Protein AF-A0A348YBV9-F1 (afdb_monomer_lite)

pLDDT: mean 89.03, std 11.48, range [45.75, 97.81]

Radius of gyration: 15.01 Å; chains: 1; bounding box: 33×34×36 Å

Sequence (126 aa):
TALNKSNQSLLILIDDDELLAMLDKALWVQEAASFIPHQCLLDADTDINYKALAPVLLSPYMPANFKGMVLNTTIHPVSTFISATINAQPTRVLELIKPDATSVQEGRHKYKSYQKLGYELSHFNV

Foldseek 3Di:
DPPPDDPFAEEEADPDPVVLVVVVVCQPPVDPPDHQFEDEDEDLPPPPVPDDHGSYYYYNADHALAEGEYEYADLDACVVRVVVYHNHDYPYYHYDADPDPVSVVSVVVNVVVVVVVVDDDDDDDD

Secondary structure (DSSP, 8-state):
------SS-EEEE---HHHHHHHHHHHHHS-TT----EEE---TT--TTSS---SEEEESSPPTT--SEEEE-SSS-HHHHHHTSSS---SEEEE---SSHHHHHHHHHHHHHHHHTT--------

Structure (mmCIF, N/CA/C/O backbone):
data_AF-A0A348YBV9-F1
#
_entry.id   AF-A0A348YBV9-F1
#
loop_
_atom_site.group_PDB
_atom_site.id
_atom_site.type_symbol
_atom_site.label_atom_id
_atom_site.label_alt_id
_atom_site.label_comp_id
_atom_site.label_asym_id
_atom_site.label_entity_id
_atom_site.label_seq_id
_atom_site.pdbx_PDB_ins_code
_atom_site.Cartn_x
_atom_site.Cartn_y
_atom_site.Cartn_z
_atom_site.occupancy
_atom_site.B_iso_or_equiv
_atom_site.auth_seq_id
_atom_site.auth_comp_id
_atom_site.auth_asym_id
_atom_site.auth_atom_id
_atom_site.pdbx_PDB_model_num
ATOM 1 N N . THR A 1 1 ? -9.589 -13.224 -20.104 1.00 45.75 1 THR A N 1
ATOM 2 C CA . THR A 1 1 ? -10.243 -11.899 -20.075 1.00 45.75 1 THR A CA 1
ATOM 3 C C . THR A 1 1 ? -9.164 -10.853 -19.946 1.00 45.75 1 THR A C 1
ATOM 5 O O . THR A 1 1 ? -8.351 -10.991 -19.045 1.00 45.75 1 THR A O 1
ATOM 8 N N . ALA A 1 2 ? -9.077 -9.871 -20.847 1.00 47.31 2 ALA A N 1
ATOM 9 C CA . ALA A 1 2 ? -8.133 -8.771 -20.657 1.00 47.31 2 ALA A CA 1
ATOM 10 C C . ALA A 1 2 ? -8.596 -7.959 -19.437 1.00 47.31 2 ALA A C 1
ATOM 12 O O . ALA A 1 2 ? -9.701 -7.418 -19.449 1.00 47.31 2 ALA A O 1
ATOM 13 N N . LEU A 1 3 ? -7.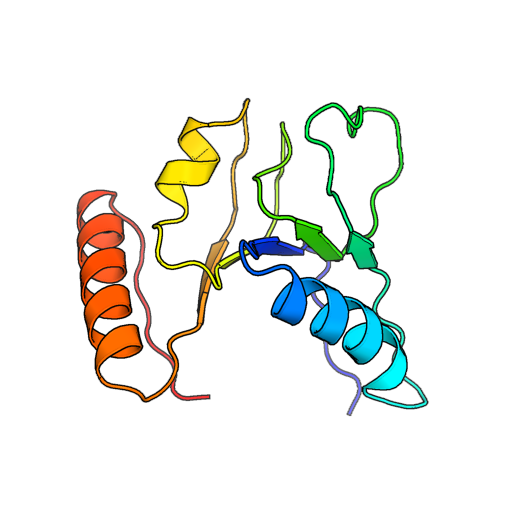806 -7.943 -18.360 1.00 58.09 3 LEU A N 1
ATOM 14 C CA . LEU A 1 3 ? -8.070 -7.060 -17.226 1.00 58.09 3 LEU A CA 1
ATOM 15 C C . LEU A 1 3 ? -8.024 -5.611 -17.730 1.00 58.09 3 LEU A C 1
ATOM 17 O O . LEU A 1 3 ? -7.010 -5.188 -18.286 1.00 58.09 3 LEU A O 1
ATOM 21 N N . ASN A 1 4 ? -9.092 -4.841 -17.512 1.00 64.38 4 ASN A N 1
ATOM 22 C CA . ASN A 1 4 ? -9.045 -3.390 -17.688 1.00 64.38 4 ASN A CA 1
ATOM 23 C C . ASN A 1 4 ? -8.146 -2.806 -16.590 1.00 64.38 4 ASN A C 1
ATOM 25 O O . ASN A 1 4 ? -8.577 -2.641 -15.449 1.00 64.38 4 ASN A O 1
ATOM 29 N N . LYS A 1 5 ? -6.878 -2.545 -16.922 1.00 71.94 5 LYS A N 1
ATOM 30 C CA . LYS A 1 5 ? -5.913 -1.919 -16.012 1.00 71.94 5 LYS A CA 1
ATOM 31 C C . LYS A 1 5 ? -6.192 -0.414 -15.938 1.00 71.94 5 LYS A C 1
ATOM 33 O O . LYS A 1 5 ? -6.420 0.230 -16.958 1.00 71.94 5 LYS A O 1
ATOM 38 N N . SER A 1 6 ? -6.191 0.136 -14.726 1.00 79.06 6 SER A N 1
ATOM 39 C CA . SER A 1 6 ? -6.260 1.585 -14.509 1.00 79.06 6 SER A CA 1
ATOM 40 C C . SER A 1 6 ? -4.950 2.253 -14.943 1.00 79.06 6 SER A C 1
ATOM 42 O O . SER A 1 6 ? -3.886 1.652 -14.820 1.00 79.06 6 SER A O 1
ATOM 44 N N . ASN A 1 7 ? -5.018 3.511 -15.389 1.00 84.44 7 ASN A N 1
ATOM 45 C CA . ASN A 1 7 ? -3.838 4.342 -15.669 1.00 84.44 7 ASN A CA 1
ATOM 46 C C . ASN A 1 7 ? -3.312 5.076 -14.419 1.00 84.44 7 ASN A C 1
ATOM 48 O O . ASN A 1 7 ? -2.403 5.895 -14.525 1.00 84.44 7 ASN A O 1
ATOM 52 N N . GLN A 1 8 ? -3.912 4.852 -13.246 1.00 89.31 8 GLN A N 1
ATOM 53 C CA . GLN A 1 8 ? -3.457 5.473 -12.003 1.00 89.31 8 GLN A CA 1
ATOM 54 C C . GLN A 1 8 ? -2.250 4.732 -11.425 1.00 89.31 8 GLN A C 1
ATOM 56 O O . GLN A 1 8 ? -2.261 3.504 -11.347 1.00 89.31 8 GLN A O 1
ATOM 61 N N . SER A 1 9 ? -1.256 5.484 -10.947 1.00 93.31 9 SER A N 1
ATOM 62 C CA . SER A 1 9 ? -0.177 4.921 -10.134 1.00 93.31 9 SER A CA 1
ATOM 63 C C . SER A 1 9 ? -0.729 4.363 -8.824 1.00 93.31 9 SER A C 1
ATOM 65 O O . SER A 1 9 ? -1.620 4.963 -8.214 1.00 93.31 9 SER A O 1
ATOM 67 N N . LEU A 1 10 ? -0.184 3.237 -8.379 1.00 96.00 10 LEU A N 1
ATOM 68 C CA . LEU A 1 10 ? -0.514 2.585 -7.120 1.00 96.00 10 LEU A CA 1
ATOM 69 C C . LEU A 1 10 ? 0.706 2.614 -6.205 1.00 96.00 10 LEU A C 1
ATOM 71 O O . LEU A 1 10 ? 1.784 2.179 -6.588 1.00 96.00 10 LEU A O 1
ATOM 75 N N . LEU A 1 11 ? 0.513 3.072 -4.978 1.00 97.31 11 LEU A N 1
ATOM 76 C CA . LEU A 1 11 ? 1.446 2.857 -3.885 1.00 97.31 11 LEU A CA 1
ATOM 77 C C . LEU A 1 11 ? 0.883 1.772 -2.974 1.00 97.31 11 LEU A C 1
ATOM 79 O O . LEU A 1 11 ? -0.253 1.886 -2.521 1.00 97.31 11 LEU A O 1
ATOM 83 N N . ILE A 1 12 ? 1.679 0.756 -2.673 1.00 97.69 12 ILE A N 1
ATOM 84 C CA . ILE A 1 12 ? 1.395 -0.225 -1.633 1.00 97.69 12 ILE A CA 1
ATOM 85 C C . ILE A 1 12 ? 2.267 0.133 -0.429 1.00 97.69 12 ILE A C 1
ATOM 87 O O . ILE A 1 12 ? 3.494 0.059 -0.508 1.00 97.69 12 ILE A O 1
ATOM 91 N N . LEU A 1 13 ? 1.626 0.576 0.655 1.00 97.56 13 LEU A N 1
ATOM 92 C CA . LEU A 1 13 ? 2.292 0.891 1.918 1.00 97.56 13 LEU A CA 1
ATOM 93 C C . LEU A 1 13 ? 2.502 -0.391 2.717 1.00 97.56 13 LEU A C 1
ATOM 95 O O . LEU A 1 13 ? 1.513 -1.018 3.103 1.00 97.56 13 LEU A O 1
ATOM 99 N N . ILE A 1 14 ? 3.766 -0.739 2.960 1.00 96.25 14 ILE A N 1
ATOM 100 C CA . ILE A 1 14 ? 4.196 -1.990 3.595 1.00 96.25 14 ILE A CA 1
ATOM 101 C C . ILE A 1 14 ? 5.317 -1.677 4.586 1.00 96.25 14 ILE A C 1
ATOM 103 O O . ILE A 1 14 ? 6.386 -1.241 4.176 1.00 96.25 14 ILE A O 1
ATOM 107 N N . ASP A 1 15 ? 5.077 -1.913 5.872 1.00 92.19 15 ASP A N 1
ATOM 108 C CA . ASP A 1 15 ? 6.030 -1.731 6.979 1.00 92.19 15 ASP A CA 1
ATOM 109 C C . ASP A 1 15 ? 6.613 -3.061 7.501 1.00 92.19 15 ASP A C 1
ATOM 111 O O . ASP A 1 15 ? 7.299 -3.089 8.519 1.00 92.19 15 ASP A O 1
ATOM 115 N N . ASP A 1 16 ? 6.344 -4.155 6.787 1.00 93.81 16 ASP A N 1
ATOM 116 C CA . ASP A 1 16 ? 6.832 -5.508 7.053 1.00 93.81 16 ASP A CA 1
ATOM 117 C C . ASP A 1 16 ? 7.789 -5.934 5.927 1.00 93.81 16 ASP A C 1
ATOM 119 O O . ASP A 1 16 ? 7.371 -6.138 4.782 1.00 93.81 16 ASP A O 1
ATOM 123 N N . ASP A 1 17 ? 9.077 -6.062 6.254 1.00 94.19 17 ASP A N 1
ATOM 124 C CA . ASP A 1 17 ? 10.137 -6.409 5.301 1.00 94.19 17 ASP A CA 1
ATOM 125 C C . ASP A 1 17 ? 9.944 -7.799 4.673 1.00 94.19 17 ASP A C 1
ATOM 127 O O . ASP A 1 17 ? 10.256 -7.998 3.493 1.00 94.19 17 ASP A O 1
ATOM 131 N N . GLU A 1 18 ? 9.402 -8.767 5.424 1.00 95.56 18 GLU A N 1
ATOM 132 C CA . GLU A 1 18 ? 9.130 -10.109 4.901 1.00 95.56 18 GLU A CA 1
ATOM 133 C C . GLU A 1 18 ? 7.993 -10.061 3.877 1.00 95.56 18 GLU A C 1
ATOM 135 O O . GLU A 1 18 ? 8.091 -10.655 2.796 1.00 95.56 18 GLU A O 1
ATOM 140 N N . LEU A 1 19 ? 6.928 -9.312 4.184 1.00 94.19 19 LEU A N 1
ATOM 141 C CA . LEU A 1 19 ? 5.818 -9.093 3.259 1.00 94.19 19 LEU A CA 1
ATOM 142 C C . LEU A 1 19 ? 6.271 -8.335 2.005 1.00 94.19 19 LEU A C 1
ATOM 144 O O . LEU A 1 19 ? 5.870 -8.705 0.899 1.00 94.19 19 LEU A O 1
ATOM 148 N N . LEU A 1 20 ? 7.113 -7.309 2.157 1.00 95.81 20 LEU A N 1
ATOM 149 C CA . LEU A 1 20 ? 7.650 -6.531 1.041 1.00 95.81 20 LEU A CA 1
ATOM 150 C C . LEU A 1 20 ? 8.455 -7.425 0.093 1.00 95.81 20 LEU A C 1
ATOM 152 O O . LEU A 1 20 ? 8.175 -7.449 -1.106 1.00 95.81 20 LEU A O 1
ATOM 156 N N . ALA A 1 21 ? 9.397 -8.210 0.625 1.00 94.94 21 ALA A N 1
ATOM 157 C CA . ALA A 1 21 ? 10.227 -9.112 -0.173 1.00 94.94 21 ALA A CA 1
ATOM 158 C C . ALA A 1 21 ? 9.402 -10.218 -0.856 1.00 94.94 21 ALA A C 1
ATOM 160 O O . ALA A 1 21 ? 9.649 -10.571 -2.014 1.00 94.94 21 ALA A O 1
ATOM 161 N N . MET A 1 22 ? 8.397 -10.760 -0.159 1.00 95.44 22 MET A N 1
ATOM 162 C CA . MET A 1 22 ? 7.473 -11.738 -0.731 1.00 95.44 22 MET A CA 1
ATOM 163 C C . MET A 1 22 ? 6.683 -11.138 -1.899 1.00 95.44 22 MET A C 1
ATOM 165 O O . MET A 1 22 ? 6.564 -11.775 -2.949 1.00 95.44 22 MET A O 1
ATOM 169 N N . LEU A 1 23 ? 6.144 -9.928 -1.723 1.00 94.56 23 LEU A N 1
ATOM 170 C CA . LEU A 1 23 ? 5.287 -9.285 -2.712 1.00 94.56 23 LEU A CA 1
ATOM 171 C C . LEU A 1 23 ? 6.064 -8.831 -3.950 1.00 94.56 23 LEU A C 1
ATOM 173 O O . LEU A 1 23 ? 5.596 -9.083 -5.058 1.00 94.56 23 LEU A O 1
ATOM 177 N N . ASP A 1 24 ? 7.249 -8.240 -3.779 1.00 94.38 24 ASP A N 1
ATOM 178 C CA . ASP A 1 24 ? 8.158 -7.870 -4.876 1.00 94.38 24 ASP A CA 1
ATOM 179 C C . ASP A 1 24 ? 8.415 -9.075 -5.797 1.00 94.38 24 ASP A C 1
ATOM 181 O O . ASP A 1 24 ? 8.178 -9.045 -7.006 1.00 94.38 24 ASP A O 1
ATOM 185 N N . LYS A 1 25 ? 8.747 -10.228 -5.206 1.00 92.88 25 LYS A N 1
ATOM 186 C CA . LYS A 1 25 ? 8.914 -11.466 -5.973 1.00 92.88 25 LYS A CA 1
ATOM 187 C C . LYS A 1 25 ? 7.608 -11.949 -6.613 1.00 92.88 25 LYS A C 1
ATOM 189 O O . LYS A 1 25 ? 7.617 -12.392 -7.763 1.00 92.88 25 LYS A O 1
ATOM 194 N N . ALA A 1 26 ? 6.496 -11.915 -5.880 1.00 91.88 26 ALA A N 1
ATOM 195 C CA . ALA A 1 26 ? 5.216 -12.446 -6.349 1.00 91.88 26 ALA A CA 1
ATOM 196 C C . ALA A 1 26 ? 4.653 -11.660 -7.544 1.00 91.88 26 ALA A C 1
ATOM 198 O O . ALA A 1 26 ? 4.125 -12.270 -8.477 1.00 91.88 26 ALA A O 1
ATOM 199 N N . LEU A 1 27 ? 4.814 -10.333 -7.560 1.00 91.00 27 LEU A N 1
ATOM 200 C CA . LEU A 1 27 ? 4.324 -9.462 -8.634 1.00 91.00 27 LEU A CA 1
ATOM 201 C C . LEU A 1 27 ? 5.002 -9.729 -9.988 1.00 91.00 27 LEU A C 1
ATOM 203 O O . LEU A 1 27 ? 4.418 -9.417 -11.027 1.00 91.00 27 LEU A O 1
ATOM 207 N N . TRP A 1 28 ? 6.186 -10.353 -10.000 1.00 87.31 28 TRP A N 1
ATOM 208 C CA . TRP A 1 28 ? 6.837 -10.803 -11.234 1.00 87.31 28 TRP A CA 1
ATOM 209 C C . TRP A 1 28 ? 6.336 -12.149 -11.768 1.00 87.31 28 TRP A C 1
ATOM 211 O O . TRP A 1 28 ? 6.511 -12.428 -12.952 1.00 87.31 28 TRP A O 1
ATOM 221 N N . VAL A 1 29 ? 5.749 -12.999 -10.921 1.00 83.44 29 VAL A N 1
ATOM 222 C CA . VAL A 1 29 ? 5.498 -14.421 -11.240 1.00 83.44 29 VAL A CA 1
ATOM 223 C C . VAL A 1 29 ? 4.004 -14.764 -11.294 1.00 83.44 29 VAL A C 1
ATOM 225 O O . VAL A 1 29 ? 3.645 -15.846 -11.751 1.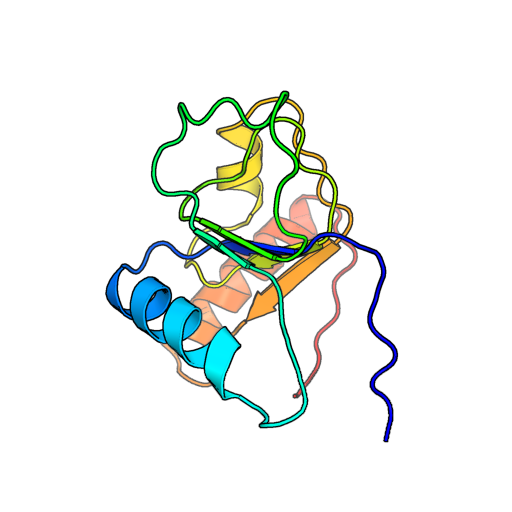00 83.44 29 VAL A O 1
ATOM 228 N N . GLN A 1 30 ? 3.122 -13.854 -10.862 1.00 71.88 30 GLN A N 1
ATOM 229 C CA . GLN A 1 30 ? 1.695 -14.126 -10.651 1.00 71.88 30 GLN A CA 1
ATOM 230 C C . GLN A 1 30 ? 0.986 -14.770 -11.859 1.00 71.88 30 GLN A C 1
ATOM 232 O O . GLN A 1 30 ? 0.228 -15.719 -11.678 1.00 71.88 30 GLN A O 1
ATOM 237 N N . GLU A 1 31 ? 1.229 -14.294 -13.084 1.00 76.12 31 GLU A N 1
ATOM 238 C CA . GLU A 1 31 ? 0.695 -14.914 -14.302 1.00 76.12 31 GLU A CA 1
ATOM 239 C C . GLU A 1 31 ? 1.739 -14.892 -15.420 1.00 76.12 31 GLU A C 1
ATOM 241 O O . GLU A 1 31 ? 2.323 -13.851 -15.706 1.00 76.12 31 GLU A O 1
ATOM 246 N N . ALA A 1 32 ? 1.914 -16.015 -16.126 1.00 68.12 32 ALA A N 1
ATOM 247 C CA . ALA A 1 32 ? 2.943 -16.171 -17.163 1.00 68.12 32 ALA A CA 1
ATOM 248 C C . ALA A 1 32 ? 2.857 -15.149 -18.319 1.00 68.12 32 ALA A C 1
ATOM 250 O O . ALA A 1 32 ? 3.834 -14.950 -19.036 1.00 68.12 32 ALA A O 1
ATOM 251 N N . ALA A 1 33 ? 1.698 -14.510 -18.507 1.00 71.94 33 ALA A N 1
ATOM 252 C CA . ALA A 1 33 ? 1.460 -13.500 -19.538 1.00 71.94 33 ALA A CA 1
ATOM 253 C C . ALA A 1 33 ? 1.180 -12.091 -18.975 1.00 71.94 33 ALA A C 1
ATOM 255 O O . ALA A 1 33 ? 0.866 -11.183 -19.747 1.00 71.94 33 ALA A O 1
ATOM 256 N N . SER A 1 34 ? 1.269 -11.887 -17.655 1.00 73.19 34 SER A N 1
ATOM 257 C CA . SER A 1 34 ? 1.038 -10.583 -17.029 1.00 73.19 34 SER A CA 1
ATOM 258 C C . SER A 1 34 ? 2.335 -10.033 -16.458 1.00 73.19 34 SER A C 1
ATOM 260 O O . SER A 1 34 ? 2.995 -10.658 -15.638 1.00 73.19 34 SER A O 1
ATOM 262 N N . PHE A 1 35 ? 2.676 -8.824 -16.886 1.00 80.00 35 PHE A N 1
ATOM 263 C CA . PHE A 1 35 ? 3.773 -8.048 -16.331 1.00 80.00 35 PHE A CA 1
ATOM 264 C C . PHE A 1 35 ? 3.190 -6.891 -15.516 1.00 80.00 35 PHE A C 1
ATOM 266 O O . PHE A 1 35 ? 2.377 -6.108 -16.032 1.00 80.00 35 PHE A O 1
ATOM 273 N N . ILE A 1 36 ? 3.583 -6.797 -14.244 1.00 87.94 36 ILE A N 1
ATOM 274 C CA . ILE A 1 36 ? 3.246 -5.687 -13.349 1.00 87.94 36 ILE A CA 1
ATOM 275 C C . ILE A 1 36 ? 4.548 -4.935 -13.050 1.00 87.94 36 ILE A C 1
ATOM 277 O O . ILE A 1 36 ? 5.287 -5.346 -12.158 1.00 87.94 36 ILE A O 1
ATOM 281 N N . PRO A 1 37 ? 4.870 -3.861 -13.795 1.00 90.81 37 PRO A N 1
ATOM 282 C CA . PRO A 1 37 ? 6.067 -3.079 -13.521 1.00 90.81 37 PRO A CA 1
ATOM 283 C C . PRO A 1 37 ? 5.946 -2.417 -12.151 1.00 90.81 37 PRO A C 1
ATOM 285 O O . PRO A 1 37 ? 5.045 -1.601 -11.934 1.00 90.81 37 PRO A O 1
ATOM 288 N N . HIS A 1 38 ? 6.859 -2.766 -11.250 1.00 93.69 38 HIS A N 1
ATOM 289 C CA . HIS A 1 38 ? 6.902 -2.234 -9.897 1.00 93.69 38 HIS A CA 1
ATOM 290 C C . HIS A 1 38 ? 8.319 -1.848 -9.471 1.00 93.69 38 HIS A C 1
ATOM 292 O O . HIS A 1 38 ? 9.303 -2.231 -10.106 1.00 93.69 38 HIS A O 1
ATOM 298 N N . GLN A 1 39 ? 8.404 -1.044 -8.414 1.00 94.00 39 GLN A N 1
ATOM 299 C CA . GLN A 1 39 ? 9.655 -0.566 -7.842 1.00 94.00 39 GLN A CA 1
ATOM 300 C C . GLN A 1 39 ? 9.548 -0.497 -6.316 1.00 94.00 39 GLN A C 1
ATOM 302 O O . GLN A 1 39 ? 8.616 0.110 -5.785 1.00 94.00 39 GLN A O 1
ATOM 307 N N . CYS A 1 40 ? 10.538 -1.062 -5.628 1.00 94.56 40 CYS A N 1
ATOM 308 C CA . CYS A 1 40 ? 10.730 -0.875 -4.193 1.00 94.56 40 CYS A CA 1
ATOM 309 C C . CYS A 1 40 ? 11.399 0.475 -3.912 1.00 94.56 40 CYS A C 1
ATOM 311 O O . CYS A 1 40 ? 12.427 0.809 -4.508 1.00 94.56 40 CYS A O 1
ATOM 313 N N . LEU A 1 41 ? 10.819 1.241 -2.995 1.00 92.62 41 LEU A N 1
ATOM 314 C CA . LEU A 1 41 ? 11.355 2.495 -2.483 1.00 92.62 41 LEU A CA 1
ATOM 315 C C . LEU A 1 41 ? 11.671 2.293 -1.000 1.00 92.62 41 LEU A C 1
ATOM 317 O O . LEU A 1 41 ? 10.769 2.285 -0.171 1.00 92.62 41 LEU A O 1
ATOM 321 N N . LEU A 1 42 ? 12.944 2.056 -0.683 1.00 86.38 42 LEU A N 1
ATOM 322 C CA . LEU A 1 42 ? 13.387 1.756 0.685 1.00 86.38 42 LEU A CA 1
ATOM 323 C C . LEU A 1 42 ? 13.976 2.987 1.387 1.00 86.38 42 LEU A C 1
ATOM 325 O O . LEU A 1 42 ? 13.832 3.126 2.597 1.00 86.38 42 LEU A O 1
ATOM 329 N N . ASP A 1 43 ? 14.548 3.917 0.618 1.00 77.62 43 ASP A N 1
ATOM 330 C CA . ASP A 1 43 ? 15.184 5.126 1.138 1.00 77.62 43 ASP A CA 1
ATOM 331 C C . ASP A 1 43 ? 14.389 6.382 0.770 1.00 77.62 43 ASP A C 1
ATOM 333 O O . ASP A 1 43 ? 14.284 6.744 -0.409 1.00 77.62 43 ASP A O 1
ATOM 337 N N . ALA A 1 44 ? 13.894 7.091 1.791 1.00 66.25 44 ALA A N 1
ATOM 338 C CA . ALA A 1 44 ? 13.115 8.327 1.651 1.00 66.25 44 ALA A CA 1
ATOM 339 C C . ALA A 1 44 ? 13.848 9.449 0.890 1.00 66.25 44 ALA A C 1
ATOM 341 O O . ALA A 1 44 ? 13.193 10.301 0.291 1.00 66.25 44 ALA A O 1
ATOM 342 N N . ASP A 1 45 ? 15.182 9.398 0.848 1.00 61.97 45 ASP A N 1
ATOM 343 C CA . ASP A 1 45 ? 16.049 10.342 0.130 1.00 61.97 45 ASP A CA 1
ATOM 344 C C . ASP A 1 45 ? 16.173 10.052 -1.372 1.00 61.97 45 ASP A C 1
ATOM 346 O O . ASP A 1 45 ? 16.872 10.762 -2.100 1.00 61.97 45 ASP A O 1
ATOM 350 N N . THR A 1 46 ? 15.505 9.009 -1.874 1.00 59.69 46 THR A N 1
ATOM 351 C CA . THR A 1 46 ? 15.445 8.772 -3.315 1.00 59.69 46 THR A CA 1
ATOM 352 C C . THR A 1 46 ? 14.742 9.964 -3.956 1.00 59.69 46 THR A C 1
ATOM 354 O O . THR A 1 46 ? 13.537 10.132 -3.789 1.00 59.69 46 THR A O 1
ATOM 357 N N . ASP A 1 47 ? 15.485 10.797 -4.690 1.00 58.62 47 ASP A N 1
ATOM 358 C CA . ASP A 1 47 ? 14.937 11.954 -5.402 1.00 58.62 47 ASP A CA 1
ATOM 359 C C . ASP A 1 47 ? 14.027 11.485 -6.550 1.00 58.62 47 ASP A C 1
ATOM 361 O O . ASP A 1 47 ? 14.412 11.332 -7.714 1.00 58.62 47 ASP A O 1
ATOM 365 N N . ILE A 1 48 ? 12.792 11.174 -6.173 1.00 64.69 48 ILE A N 1
ATOM 366 C CA . ILE A 1 48 ? 11.709 10.691 -7.024 1.00 64.69 48 ILE A CA 1
ATOM 367 C C . ILE A 1 48 ? 11.263 11.735 -8.050 1.00 64.69 48 ILE A C 1
ATOM 369 O O . ILE A 1 48 ? 10.560 11.390 -8.994 1.00 64.69 48 ILE A O 1
ATOM 373 N N . ASN A 1 49 ? 11.658 13.003 -7.890 1.00 60.66 49 ASN A N 1
ATOM 374 C CA . ASN A 1 49 ? 11.184 14.084 -8.752 1.00 60.66 49 ASN A CA 1
ATOM 375 C C . ASN A 1 49 ? 11.817 14.046 -10.153 1.00 60.66 49 ASN A C 1
ATOM 377 O O . ASN A 1 49 ? 11.245 14.604 -11.086 1.00 60.66 49 ASN A O 1
ATOM 381 N N . TYR A 1 50 ? 12.965 13.374 -10.318 1.00 55.50 50 TYR A N 1
ATOM 382 C CA . TYR A 1 50 ? 13.724 13.369 -11.579 1.00 55.50 50 TYR A CA 1
ATOM 383 C C . TYR A 1 50 ? 13.850 11.992 -12.240 1.00 55.50 50 TYR A C 1
ATOM 385 O O . TYR A 1 50 ? 14.431 11.883 -13.320 1.00 55.50 50 TYR A O 1
ATOM 393 N N . LYS A 1 51 ? 13.306 10.933 -11.628 1.00 70.38 51 LYS A N 1
ATOM 394 C CA . LYS A 1 51 ? 13.314 9.578 -12.195 1.00 70.38 51 LYS A CA 1
ATOM 395 C C . LYS A 1 51 ? 11.902 9.151 -12.565 1.00 70.38 51 LYS A C 1
ATOM 397 O O . LYS A 1 51 ? 10.970 9.318 -11.787 1.00 70.38 51 LYS A O 1
ATOM 402 N N . ALA A 1 52 ? 11.758 8.556 -13.747 1.00 79.75 52 ALA A N 1
ATOM 403 C CA . ALA A 1 52 ? 10.529 7.865 -14.104 1.00 79.75 52 ALA A CA 1
ATOM 404 C C . ALA A 1 52 ? 10.329 6.692 -13.133 1.00 79.75 52 ALA A C 1
ATOM 406 O O . ALA A 1 52 ? 11.124 5.753 -13.120 1.00 79.75 52 ALA A O 1
ATOM 407 N N . LEU A 1 53 ? 9.298 6.788 -12.297 1.00 88.75 53 LEU A N 1
ATOM 408 C CA . LEU A 1 53 ? 8.920 5.745 -11.353 1.00 88.75 53 LEU A CA 1
ATOM 409 C C . LEU A 1 53 ? 8.086 4.663 -12.040 1.00 88.75 53 LEU A C 1
ATOM 411 O O . LEU A 1 53 ? 7.333 4.941 -12.978 1.00 88.75 53 LEU A O 1
ATOM 415 N N . ALA A 1 54 ? 8.181 3.433 -11.536 1.00 91.94 54 ALA A N 1
ATOM 416 C CA . ALA A 1 54 ? 7.249 2.382 -11.922 1.00 91.94 54 ALA A CA 1
ATOM 417 C C . ALA A 1 54 ? 5.805 2.759 -11.518 1.00 91.94 54 ALA A C 1
ATOM 419 O O . ALA A 1 54 ? 5.600 3.453 -10.518 1.00 91.94 54 ALA A O 1
ATOM 420 N N . PRO A 1 55 ? 4.780 2.301 -12.259 1.00 92.50 55 PRO A N 1
ATOM 421 C CA . PRO A 1 55 ? 3.389 2.609 -11.933 1.00 92.50 55 PRO A CA 1
ATOM 422 C C . PRO A 1 55 ? 2.914 1.944 -10.635 1.00 92.50 55 PRO A C 1
ATOM 424 O O . PRO A 1 55 ? 1.941 2.416 -10.053 1.00 92.50 55 PRO A O 1
ATOM 427 N N . VAL A 1 56 ? 3.577 0.879 -10.173 1.00 94.69 56 VAL A N 1
ATOM 428 C CA . VAL A 1 56 ? 3.349 0.282 -8.852 1.00 94.69 56 VAL A CA 1
ATOM 429 C C . VAL A 1 56 ? 4.575 0.520 -7.972 1.00 94.69 56 VAL A C 1
ATOM 431 O O . VAL A 1 56 ? 5.693 0.174 -8.341 1.00 94.69 56 VAL A O 1
ATOM 434 N N . LEU A 1 57 ? 4.367 1.104 -6.800 1.00 95.81 57 LEU A N 1
ATOM 435 C CA . LEU A 1 57 ? 5.412 1.382 -5.820 1.00 95.81 57 LEU A CA 1
ATOM 436 C C . LEU A 1 57 ? 5.185 0.530 -4.578 1.00 95.81 57 LEU A C 1
ATOM 438 O O . LEU A 1 57 ? 4.066 0.482 -4.073 1.00 95.81 57 LEU A O 1
ATOM 442 N N . LEU A 1 58 ? 6.242 -0.107 -4.082 1.00 96.81 58 LEU A N 1
ATOM 443 C CA . LEU A 1 58 ? 6.261 -0.811 -2.799 1.00 96.81 58 LEU A CA 1
ATOM 444 C C . LEU A 1 58 ? 7.136 0.004 -1.846 1.00 96.81 58 LEU A C 1
ATOM 446 O O . LEU A 1 58 ? 8.287 0.282 -2.179 1.00 96.81 58 LEU A O 1
ATOM 450 N N . SER A 1 59 ? 6.602 0.450 -0.712 1.00 95.56 59 SER A N 1
ATOM 451 C CA . SER A 1 59 ? 7.339 1.363 0.173 1.00 95.56 59 SER A CA 1
ATOM 452 C C . SER A 1 59 ? 6.809 1.333 1.608 1.00 95.56 59 SER A C 1
ATOM 454 O O . SER A 1 59 ? 5.590 1.255 1.786 1.00 95.56 59 SER A O 1
ATOM 456 N N . PRO A 1 60 ? 7.667 1.509 2.629 1.00 95.19 60 PRO A N 1
ATOM 457 C CA . PRO A 1 60 ? 7.232 1.751 4.002 1.00 95.19 60 PRO A CA 1
ATOM 458 C C . PRO A 1 60 ? 6.820 3.210 4.260 1.00 95.19 60 PRO A C 1
ATOM 460 O O . PRO A 1 60 ? 6.331 3.534 5.339 1.00 95.19 60 PRO A O 1
ATOM 463 N N . TYR A 1 61 ? 6.990 4.111 3.286 1.00 94.69 61 TYR A N 1
ATOM 464 C CA . TYR A 1 61 ? 6.652 5.533 3.406 1.00 94.69 61 TYR A CA 1
ATOM 465 C C . TYR A 1 61 ? 5.884 6.072 2.191 1.00 94.69 61 TYR A C 1
ATOM 467 O O . TYR A 1 61 ? 5.906 5.502 1.099 1.00 94.69 61 TYR A O 1
ATOM 475 N N . MET A 1 62 ? 5.221 7.219 2.374 1.00 94.94 62 MET A N 1
ATOM 476 C CA . MET A 1 62 ? 4.566 7.963 1.293 1.00 94.94 62 MET A CA 1
ATOM 477 C C . MET A 1 62 ? 5.593 8.830 0.548 1.00 94.94 62 MET A C 1
ATOM 479 O O . MET A 1 62 ? 6.136 9.765 1.148 1.00 94.94 62 MET A O 1
ATOM 483 N N . PRO A 1 63 ? 5.849 8.594 -0.750 1.00 92.81 63 PRO A N 1
ATOM 484 C CA . PRO A 1 63 ? 6.744 9.443 -1.527 1.00 92.81 63 PRO A CA 1
ATOM 485 C C . PRO A 1 63 ? 6.207 10.882 -1.611 1.00 92.81 63 PRO A C 1
ATOM 487 O O . PRO A 1 63 ? 4.993 11.102 -1.687 1.00 92.81 63 PRO A O 1
ATOM 490 N N . ALA A 1 64 ? 7.102 11.873 -1.613 1.00 90.69 64 ALA A N 1
ATOM 491 C CA . ALA A 1 64 ? 6.717 13.269 -1.812 1.00 90.69 64 ALA A CA 1
ATOM 492 C C . ALA A 1 64 ? 5.978 13.457 -3.149 1.00 90.69 64 ALA A C 1
ATOM 494 O O . ALA A 1 64 ? 6.233 12.762 -4.131 1.00 90.69 64 ALA A O 1
ATOM 495 N N . ASN A 1 65 ? 5.042 14.404 -3.196 1.00 90.56 65 ASN A N 1
ATOM 496 C CA . ASN A 1 65 ? 4.234 14.708 -4.380 1.00 90.56 65 ASN A CA 1
ATOM 497 C C . ASN A 1 65 ? 3.428 13.516 -4.941 1.00 90.56 65 ASN A C 1
ATOM 499 O O . ASN A 1 65 ? 2.909 13.618 -6.057 1.00 90.56 65 ASN A O 1
ATOM 503 N N . PHE A 1 66 ? 3.301 12.397 -4.211 1.00 92.00 66 PHE A N 1
ATOM 504 C CA . PHE A 1 66 ? 2.591 11.221 -4.708 1.00 92.00 66 PHE A CA 1
ATOM 505 C C . PHE A 1 66 ? 1.123 11.549 -5.009 1.00 92.00 66 PHE A C 1
ATOM 507 O O . PHE A 1 66 ? 0.392 12.083 -4.169 1.00 92.00 66 PHE A O 1
ATOM 514 N N . LYS A 1 67 ? 0.692 11.196 -6.223 1.00 92.12 67 LYS A N 1
ATOM 515 C CA . LYS A 1 67 ? -0.682 11.326 -6.712 1.00 92.12 67 LYS A CA 1
ATOM 516 C C . LYS A 1 67 ? -1.080 10.009 -7.359 1.00 92.12 67 LYS A C 1
ATOM 518 O O . LYS A 1 67 ? -0.522 9.621 -8.381 1.00 92.12 67 LYS A O 1
ATOM 523 N N . GLY A 1 68 ? -2.040 9.316 -6.765 1.00 94.00 68 GLY A N 1
ATOM 524 C CA . GLY A 1 68 ? -2.420 7.981 -7.213 1.00 94.00 68 GLY A CA 1
ATOM 525 C C . GLY A 1 68 ? -3.337 7.287 -6.223 1.00 94.00 68 GLY A C 1
ATOM 526 O O . GLY A 1 68 ? -3.976 7.938 -5.396 1.00 94.00 68 GLY A O 1
ATOM 527 N N . MET A 1 69 ? -3.435 5.973 -6.323 1.00 96.75 69 MET A N 1
ATOM 528 C CA . MET A 1 69 ? -4.127 5.136 -5.352 1.00 96.75 69 MET A CA 1
ATOM 529 C C . MET A 1 69 ? -3.138 4.654 -4.293 1.00 96.75 69 MET A C 1
ATOM 531 O O . MET A 1 69 ? -1.971 4.421 -4.600 1.00 96.75 69 MET A O 1
ATOM 535 N N . VAL A 1 70 ? -3.607 4.478 -3.062 1.00 97.81 70 VAL A N 1
ATOM 536 C CA . VAL A 1 70 ? -2.821 3.877 -1.980 1.00 97.81 70 VAL A CA 1
ATOM 537 C C . VAL A 1 70 ? -3.515 2.604 -1.522 1.00 97.81 70 VAL A C 1
ATOM 539 O O . VAL A 1 70 ? -4.669 2.666 -1.115 1.00 97.81 70 VAL A O 1
ATOM 542 N N . LEU A 1 71 ? -2.824 1.469 -1.567 1.00 97.56 71 LEU A N 1
ATOM 543 C CA . LEU A 1 71 ? -3.196 0.251 -0.860 1.00 97.56 71 LEU A CA 1
ATOM 544 C C . LEU A 1 71 ? -2.407 0.200 0.445 1.00 97.56 71 LEU A C 1
ATOM 546 O O . LEU A 1 71 ? -1.191 0.039 0.440 1.00 97.56 71 LEU A O 1
ATOM 550 N N . ASN A 1 72 ? -3.098 0.365 1.562 1.00 97.19 72 ASN A N 1
ATOM 551 C CA . ASN A 1 72 ? -2.493 0.358 2.879 1.00 97.19 72 ASN A CA 1
ATOM 552 C C . ASN A 1 72 ? -2.595 -1.039 3.501 1.00 97.19 72 ASN A C 1
ATOM 554 O O . ASN A 1 72 ? -3.699 -1.524 3.760 1.00 97.19 72 ASN A O 1
ATOM 558 N N . THR A 1 73 ? -1.449 -1.682 3.739 1.00 95.50 73 THR A N 1
ATOM 559 C CA . THR A 1 73 ? -1.385 -2.973 4.447 1.00 95.50 73 THR A CA 1
ATOM 560 C C . THR A 1 73 ? -0.926 -2.824 5.896 1.00 95.50 73 THR A C 1
ATOM 562 O O . THR A 1 73 ? -0.864 -3.818 6.614 1.00 95.50 73 THR A O 1
ATOM 565 N N . THR A 1 74 ? -0.626 -1.598 6.331 1.00 94.38 74 THR A N 1
ATOM 566 C CA . THR A 1 74 ? -0.096 -1.298 7.666 1.00 94.38 74 THR A CA 1
ATOM 567 C C . THR A 1 74 ? -1.210 -1.195 8.709 1.00 94.38 74 THR A 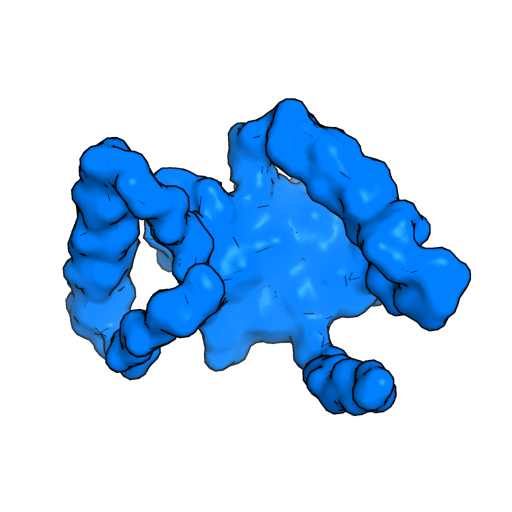C 1
ATOM 569 O O . THR A 1 74 ? -2.402 -1.059 8.391 1.00 94.38 74 THR A O 1
ATOM 572 N N . ILE A 1 75 ? -0.832 -1.199 9.987 1.00 92.81 75 ILE A N 1
ATOM 573 C CA . ILE A 1 75 ? -1.772 -0.955 11.093 1.00 92.81 75 ILE A CA 1
ATOM 574 C C . ILE A 1 75 ? -2.163 0.525 11.223 1.00 92.81 75 ILE A C 1
ATOM 576 O O . ILE A 1 75 ? -3.179 0.858 11.831 1.00 92.81 75 ILE A O 1
ATOM 580 N N . HIS A 1 76 ? -1.383 1.430 10.635 1.00 94.00 76 HIS A N 1
ATOM 581 C CA . HIS A 1 76 ? -1.588 2.866 10.757 1.00 94.00 76 HIS A CA 1
ATOM 582 C C . HIS A 1 76 ? -2.549 3.387 9.679 1.00 94.00 76 HIS A C 1
ATOM 584 O O . HIS A 1 76 ? -2.547 2.890 8.555 1.00 94.00 76 HIS A O 1
ATOM 590 N N . PRO A 1 77 ? -3.383 4.401 9.969 1.00 95.50 77 PRO A N 1
ATOM 591 C CA . PRO A 1 77 ? -4.160 5.061 8.926 1.00 95.50 77 PRO A CA 1
ATOM 592 C C . PRO A 1 77 ? -3.234 5.806 7.953 1.00 95.50 77 PRO A C 1
ATOM 594 O O . PRO A 1 77 ? -2.211 6.364 8.354 1.00 95.50 77 PRO A O 1
ATOM 597 N N . VAL A 1 78 ? -3.630 5.906 6.682 1.00 96.44 78 VAL A N 1
ATOM 598 C CA . VAL A 1 78 ? -2.851 6.569 5.624 1.00 96.44 78 VAL A CA 1
ATOM 599 C C . VAL A 1 78 ? -2.522 8.027 5.963 1.00 96.44 78 VAL A C 1
ATOM 601 O O . VAL A 1 78 ? -1.495 8.552 5.542 1.00 96.44 78 VAL A O 1
ATOM 604 N N . SER A 1 79 ? -3.360 8.681 6.777 1.00 95.19 79 SER A N 1
ATOM 605 C CA . SER A 1 79 ? -3.163 10.060 7.233 1.00 95.19 79 SER A CA 1
ATOM 606 C C . SER A 1 79 ? -1.854 10.250 8.000 1.00 95.19 79 SER A C 1
ATOM 608 O O . SER A 1 79 ? -1.290 11.342 7.958 1.00 95.19 79 SER A O 1
ATOM 610 N N . THR A 1 80 ? -1.354 9.202 8.664 1.00 95.38 80 THR A N 1
ATOM 611 C CA . THR A 1 80 ? -0.048 9.213 9.336 1.00 95.38 80 THR A CA 1
ATOM 612 C C . THR A 1 80 ? 1.076 9.397 8.319 1.00 95.38 80 THR A C 1
ATOM 614 O O . THR A 1 80 ? 1.932 10.257 8.497 1.00 95.38 80 THR A O 1
ATOM 617 N N . PHE A 1 81 ? 1.025 8.661 7.208 1.00 95.75 81 PHE A N 1
ATOM 618 C CA . PHE A 1 81 ? 2.037 8.727 6.154 1.00 95.75 81 PHE A CA 1
ATOM 619 C C . PHE A 1 81 ? 1.930 10.012 5.331 1.00 95.75 81 PHE A C 1
ATOM 621 O O . PHE A 1 81 ? 2.950 10.593 4.978 1.00 95.75 81 PHE A O 1
ATOM 628 N N . ILE A 1 82 ? 0.706 10.491 5.065 1.00 95.31 82 ILE A N 1
ATOM 629 C CA . ILE A 1 82 ? 0.479 11.777 4.381 1.00 95.31 82 ILE A CA 1
ATOM 630 C C . ILE A 1 82 ? 1.074 12.928 5.200 1.00 95.31 82 ILE A C 1
ATOM 632 O O . ILE A 1 82 ? 1.755 13.783 4.644 1.00 95.31 82 ILE A O 1
ATOM 636 N N . SER A 1 83 ? 0.858 12.931 6.519 1.00 94.88 83 SER A N 1
ATOM 637 C CA . SER A 1 83 ? 1.392 13.967 7.418 1.00 94.88 83 SER A CA 1
ATOM 638 C C . SER A 1 83 ? 2.921 13.947 7.529 1.00 94.88 83 SER A C 1
ATOM 640 O O . SER A 1 83 ? 3.517 14.962 7.875 1.00 94.88 83 SER A O 1
ATOM 642 N N . ALA A 1 84 ? 3.553 12.805 7.248 1.00 93.94 84 ALA A N 1
ATOM 643 C CA . ALA A 1 84 ? 5.001 12.618 7.320 1.00 93.94 84 ALA A CA 1
ATOM 644 C C . ALA A 1 84 ? 5.735 12.949 6.006 1.00 93.94 84 ALA A C 1
ATOM 646 O O . ALA A 1 84 ? 6.951 12.794 5.934 1.00 93.94 84 ALA A O 1
ATOM 647 N N . THR A 1 85 ? 5.023 13.385 4.962 1.00 92.31 85 THR A N 1
ATOM 648 C CA . THR A 1 85 ? 5.604 13.678 3.646 1.00 92.31 85 THR A CA 1
ATOM 649 C C . THR A 1 85 ? 5.153 15.035 3.109 1.00 92.31 85 THR A C 1
ATOM 651 O O . THR A 1 85 ? 4.322 15.729 3.693 1.00 92.31 85 THR A O 1
ATOM 654 N N . ILE A 1 86 ? 5.705 15.430 1.964 1.00 91.06 86 ILE A N 1
ATOM 655 C CA . ILE A 1 86 ? 5.463 16.733 1.347 1.00 91.06 86 ILE A CA 1
ATOM 656 C C . ILE A 1 86 ? 4.489 16.571 0.180 1.00 91.06 86 ILE A C 1
ATOM 658 O O . ILE A 1 86 ? 4.775 15.859 -0.780 1.00 91.06 86 ILE A O 1
ATOM 662 N N . ASN A 1 87 ? 3.356 17.282 0.234 1.00 91.44 87 ASN A N 1
ATOM 663 C CA . ASN A 1 87 ? 2.423 17.468 -0.890 1.00 91.44 87 ASN A CA 1
ATOM 664 C C . ASN A 1 87 ? 1.885 16.165 -1.530 1.00 91.44 87 ASN A C 1
ATOM 666 O O . ASN A 1 87 ? 1.488 16.150 -2.697 1.00 91.44 87 ASN A O 1
ATOM 670 N N . ALA A 1 88 ? 1.849 15.061 -0.782 1.00 93.25 88 ALA A N 1
ATOM 671 C CA . ALA A 1 88 ? 1.163 13.857 -1.233 1.00 93.25 88 ALA A CA 1
ATOM 672 C C . ALA A 1 88 ? -0.355 14.073 -1.196 1.00 93.25 88 ALA A C 1
ATOM 674 O O . ALA A 1 88 ? -0.911 14.530 -0.197 1.00 93.25 88 ALA A O 1
ATOM 675 N N . GLN A 1 89 ? -1.027 13.733 -2.294 1.00 93.81 89 GLN A N 1
ATOM 676 C CA . GLN A 1 89 ? -2.477 13.848 -2.444 1.00 93.81 89 GLN A CA 1
ATOM 677 C C . GLN A 1 89 ? -3.023 12.560 -3.076 1.00 93.81 89 GLN A C 1
ATOM 679 O O . GLN A 1 89 ? -3.292 12.519 -4.284 1.00 93.81 89 GLN A O 1
ATOM 684 N N . PRO A 1 90 ? -3.154 11.475 -2.288 1.00 95.38 90 PRO A N 1
ATOM 685 C CA . PRO A 1 90 ? -3.802 10.259 -2.754 1.00 95.38 90 PRO A CA 1
ATOM 686 C C . PRO A 1 90 ? -5.212 10.546 -3.273 1.00 95.38 90 PRO A C 1
ATOM 688 O O . PRO A 1 90 ? -5.990 11.269 -2.661 1.00 95.38 90 PRO A O 1
ATOM 691 N N . THR A 1 91 ? -5.548 9.941 -4.404 1.00 94.75 91 THR A N 1
ATOM 692 C CA . THR A 1 91 ? -6.867 10.051 -5.042 1.00 94.75 91 THR A CA 1
ATOM 693 C C . THR A 1 91 ? -7.864 9.031 -4.500 1.00 94.75 91 THR A C 1
ATOM 695 O O . THR A 1 91 ? -9.066 9.274 -4.541 1.00 94.75 91 THR A O 1
ATOM 698 N N . ARG A 1 92 ? -7.375 7.885 -4.004 1.00 95.12 92 ARG A N 1
ATOM 699 C CA . ARG A 1 92 ? -8.153 6.842 -3.319 1.00 95.12 92 ARG A CA 1
ATOM 700 C C . ARG A 1 92 ? -7.271 6.086 -2.336 1.00 95.12 92 ARG A C 1
ATOM 702 O O . ARG A 1 92 ? -6.074 5.927 -2.577 1.00 95.12 92 ARG A O 1
ATOM 709 N N . VAL A 1 93 ? -7.895 5.566 -1.286 1.00 96.75 93 VAL A N 1
ATOM 710 C CA . VAL A 1 93 ? -7.268 4.701 -0.284 1.00 96.75 93 VAL A CA 1
ATOM 711 C C . VAL A 1 93 ? -8.015 3.374 -0.270 1.00 96.75 93 VAL A C 1
ATOM 713 O O . VAL A 1 93 ? -9.242 3.349 -0.205 1.00 96.75 93 VAL A O 1
ATOM 716 N N . LEU A 1 94 ? -7.268 2.283 -0.357 1.00 97.06 94 LEU A N 1
ATOM 717 C CA . LEU A 1 94 ? -7.726 0.913 -0.209 1.00 97.06 94 LEU A CA 1
ATOM 718 C C . LEU A 1 94 ? -7.115 0.359 1.075 1.00 97.06 94 LEU A C 1
ATOM 720 O O . LEU A 1 94 ? -5.917 0.503 1.308 1.00 97.06 94 LEU A O 1
ATOM 724 N N . GLU A 1 95 ? -7.936 -0.281 1.895 1.00 96.44 95 GLU A N 1
ATOM 725 C CA . GLU A 1 95 ? -7.511 -0.932 3.131 1.00 96.44 95 GLU A CA 1
ATOM 726 C C . GLU A 1 95 ? -7.685 -2.437 2.979 1.00 96.44 95 GLU A C 1
ATOM 728 O O . GLU A 1 95 ? -8.782 -2.898 2.656 1.00 96.44 95 GLU A O 1
ATOM 733 N N . LEU A 1 96 ? -6.622 -3.206 3.225 1.00 93.19 96 LEU A N 1
ATOM 734 C CA . LEU A 1 96 ? -6.716 -4.662 3.267 1.00 93.19 96 LEU A CA 1
ATOM 735 C C . LEU A 1 96 ? -6.882 -5.121 4.716 1.00 93.19 96 LEU A C 1
ATOM 737 O O . LEU A 1 96 ? -6.009 -4.902 5.553 1.00 93.19 96 LEU A O 1
ATOM 741 N N . ILE A 1 97 ? -8.009 -5.768 5.010 1.00 91.75 97 ILE A N 1
ATOM 742 C CA . ILE A 1 97 ? -8.327 -6.278 6.346 1.00 91.75 97 ILE A CA 1
ATOM 743 C C . ILE A 1 97 ? -8.360 -7.801 6.273 1.00 91.75 97 ILE A C 1
ATOM 745 O O . ILE A 1 97 ? -9.242 -8.380 5.640 1.00 91.75 97 ILE A O 1
ATOM 749 N N . LYS A 1 98 ? -7.398 -8.459 6.924 1.00 91.25 98 LYS A N 1
ATOM 750 C CA . LYS A 1 98 ? -7.402 -9.920 7.061 1.00 91.25 98 LYS A CA 1
ATOM 751 C C . LYS A 1 98 ? -8.585 -10.358 7.946 1.00 91.25 98 LYS A C 1
ATOM 753 O O . LYS A 1 98 ? -8.962 -9.623 8.861 1.00 91.25 98 LYS A O 1
ATOM 758 N N . PRO A 1 99 ? -9.166 -11.550 7.724 1.00 91.50 99 PRO A N 1
ATOM 759 C CA . PRO A 1 99 ? -10.326 -12.037 8.474 1.00 91.50 99 PRO A CA 1
ATOM 760 C C . PRO A 1 99 ? -9.957 -12.591 9.867 1.00 91.50 99 PRO A C 1
ATOM 762 O O . PRO A 1 99 ? -10.564 -13.549 10.339 1.00 91.50 99 PRO A O 1
ATOM 765 N N . ASP A 1 100 ? -8.956 -12.010 10.529 1.00 94.69 100 ASP A N 1
ATOM 766 C CA . ASP A 1 100 ? -8.577 -12.320 11.907 1.00 94.69 100 ASP A CA 1
ATOM 767 C C . ASP A 1 100 ? -9.025 -11.205 12.867 1.00 94.69 100 ASP A C 1
ATOM 769 O O . ASP A 1 100 ? -9.254 -10.060 12.469 1.00 94.69 100 ASP A O 1
ATOM 773 N N . ALA A 1 101 ? -9.177 -11.541 14.151 1.00 95.38 101 ALA A N 1
ATOM 774 C CA . ALA A 1 101 ? -9.745 -10.631 15.145 1.00 95.38 101 ALA A CA 1
ATOM 775 C C . ALA A 1 101 ? -8.937 -9.331 15.305 1.00 95.38 101 ALA A C 1
ATOM 777 O O . ALA A 1 101 ? -9.529 -8.259 15.458 1.00 95.38 101 ALA A O 1
ATOM 778 N N . THR A 1 102 ? -7.607 -9.419 15.239 1.00 94.69 102 THR A N 1
ATOM 779 C CA . THR A 1 102 ? -6.707 -8.271 15.385 1.00 94.69 102 THR A CA 1
ATOM 780 C C . THR A 1 102 ? -6.854 -7.332 14.193 1.00 94.69 102 THR A C 1
ATOM 782 O O . THR A 1 102 ? -7.149 -6.151 14.370 1.00 94.69 102 THR A O 1
ATOM 785 N N . SER A 1 103 ? -6.760 -7.860 12.971 1.00 93.00 103 SER A N 1
ATOM 786 C CA . SER A 1 103 ? -6.897 -7.068 11.746 1.00 93.00 103 SER A CA 1
ATOM 787 C C . SER A 1 103 ? -8.271 -6.410 11.627 1.00 93.00 103 SER A C 1
ATOM 789 O O . SER A 1 103 ? -8.368 -5.251 11.226 1.00 93.00 103 SER A O 1
ATOM 791 N N . VAL A 1 104 ? -9.344 -7.102 12.025 1.00 94.69 104 VAL A N 1
ATOM 792 C CA . VAL A 1 104 ? -10.701 -6.530 12.044 1.00 94.69 104 VAL A CA 1
ATOM 793 C C . VAL A 1 104 ? -10.803 -5.376 13.040 1.00 94.69 104 VAL A C 1
ATOM 795 O O . VAL A 1 104 ? -11.429 -4.357 12.730 1.00 94.69 104 VAL A O 1
ATOM 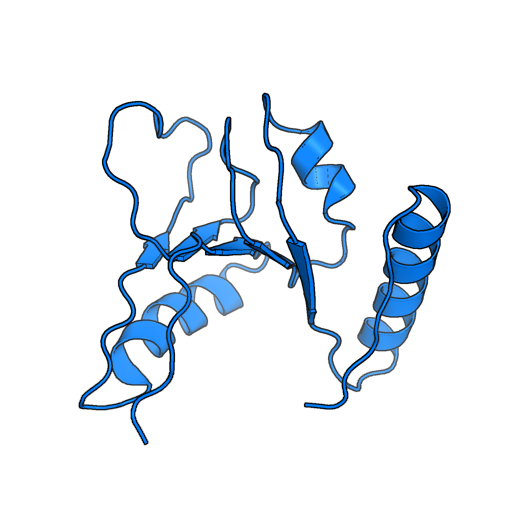798 N N . GLN A 1 105 ? -10.204 -5.505 14.225 1.00 95.38 105 GLN A N 1
ATOM 799 C CA . GLN A 1 105 ? -10.206 -4.434 15.217 1.00 95.38 105 GLN A CA 1
ATOM 800 C C . GLN A 1 105 ? -9.436 -3.203 14.716 1.00 95.38 105 GLN A C 1
ATOM 802 O O . GLN A 1 105 ? -9.966 -2.091 14.786 1.00 95.38 105 GLN A O 1
ATOM 807 N N . GLU A 1 106 ? -8.255 -3.391 14.123 1.00 94.19 106 GLU A N 1
ATOM 808 C CA . GLU A 1 106 ? -7.489 -2.285 13.534 1.00 94.19 106 GLU A CA 1
ATOM 809 C C . GLU A 1 106 ? -8.193 -1.664 12.323 1.00 94.19 106 GLU A C 1
ATOM 811 O O . GLU A 1 106 ? -8.242 -0.441 12.178 1.00 94.19 106 GLU A O 1
ATOM 816 N N . GLY A 1 107 ? -8.856 -2.478 11.500 1.00 95.25 107 GLY A N 1
ATOM 817 C CA . GLY A 1 107 ? -9.725 -2.001 10.427 1.00 95.25 107 GLY A CA 1
ATOM 818 C C . GLY A 1 107 ? -10.839 -1.085 10.945 1.00 95.25 107 GLY A C 1
ATOM 819 O O . GLY A 1 107 ? -11.079 -0.016 10.382 1.00 95.25 107 GLY A O 1
ATOM 820 N N . ARG A 1 108 ? -11.475 -1.435 12.073 1.00 95.31 108 ARG A N 1
ATOM 821 C CA . ARG A 1 108 ? -12.490 -0.586 12.728 1.00 95.31 108 ARG A CA 1
ATOM 822 C C . ARG A 1 108 ? -11.900 0.720 13.258 1.00 95.31 108 ARG A C 1
ATOM 824 O O . ARG A 1 108 ? -12.576 1.750 13.192 1.00 95.31 108 ARG A O 1
ATOM 831 N N . HIS A 1 109 ? -10.677 0.701 13.787 1.00 95.62 109 HIS A N 1
ATOM 832 C CA . HIS A 1 109 ? -9.982 1.919 14.209 1.00 95.62 109 HIS A CA 1
ATOM 833 C C . HIS A 1 109 ? -9.720 2.846 13.019 1.00 95.62 109 HIS A C 1
ATOM 835 O O . HIS A 1 109 ? -10.131 4.009 13.056 1.00 95.62 109 HIS A O 1
ATOM 841 N N . LYS A 1 110 ? -9.131 2.322 11.936 1.00 96.31 110 LYS A N 1
ATOM 842 C CA . LYS A 1 110 ? -8.869 3.079 10.702 1.00 96.31 110 LYS A CA 1
ATOM 843 C C . LYS A 1 110 ? -10.158 3.635 10.092 1.00 96.31 110 LYS A C 1
ATOM 845 O O . LYS A 1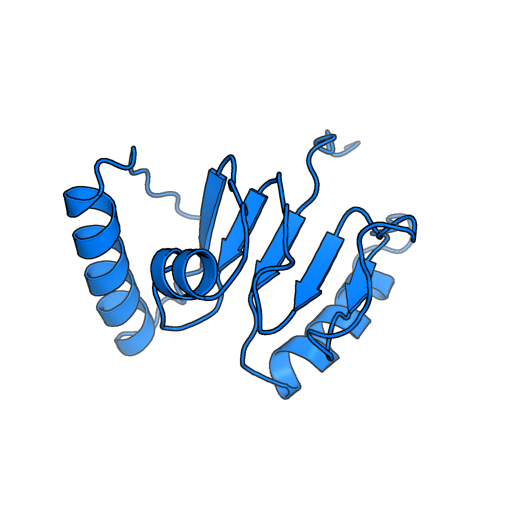 110 ? -10.217 4.825 9.790 1.00 96.31 110 LYS A O 1
ATOM 850 N N . TYR A 1 111 ? -11.223 2.833 10.031 1.00 96.31 111 TYR A N 1
ATOM 851 C CA . TYR A 1 111 ? -12.539 3.266 9.548 1.00 96.31 111 TYR A CA 1
ATOM 852 C C . TYR A 1 111 ? -13.059 4.500 10.299 1.00 96.31 111 TYR A C 1
ATOM 854 O O . TYR A 1 111 ? -13.454 5.488 9.682 1.00 96.31 111 TYR A O 1
ATOM 862 N N . LYS A 1 112 ? -13.018 4.485 11.641 1.00 95.94 112 LYS A N 1
ATOM 863 C CA . LYS A 1 112 ? -13.446 5.631 12.463 1.00 95.94 112 LYS A CA 1
ATOM 864 C C . LYS A 1 112 ? -12.580 6.868 12.223 1.00 95.94 112 LYS A C 1
ATOM 866 O O . LYS A 1 112 ? -13.108 7.979 12.219 1.00 95.94 112 LYS A O 1
ATOM 871 N N . SER A 1 113 ? -11.273 6.694 12.040 1.00 95.75 113 SER A N 1
ATOM 872 C CA . SER A 1 113 ? -10.361 7.796 11.718 1.00 95.75 113 SER A CA 1
ATOM 873 C C . SER A 1 113 ? -10.715 8.435 10.376 1.00 95.75 113 SER A C 1
ATOM 875 O O . SER A 1 113 ? -10.886 9.650 10.310 1.00 95.75 113 SER A O 1
ATOM 877 N N . TYR A 1 114 ? -10.927 7.634 9.330 1.00 96.88 114 TYR A N 1
ATOM 878 C CA . TYR A 1 114 ? -11.320 8.144 8.014 1.00 96.88 114 TYR A CA 1
ATOM 879 C C . TYR A 1 114 ? -12.701 8.792 8.010 1.00 96.88 114 TYR A C 1
ATOM 881 O O . TYR A 1 114 ? -12.883 9.833 7.382 1.00 96.88 114 TYR A O 1
ATOM 889 N N . GLN A 1 115 ? -13.647 8.251 8.780 1.00 96.75 115 GLN A N 1
ATOM 890 C CA . GLN A 1 115 ? -14.965 8.859 8.945 1.00 96.75 115 GLN A CA 1
ATOM 891 C C . GLN A 1 115 ? -14.863 10.277 9.522 1.00 96.75 115 GLN A C 1
ATOM 893 O O . GLN A 1 115 ? -15.499 11.197 9.016 1.00 96.75 115 GLN A O 1
ATOM 898 N N . LYS A 1 116 ? -14.033 10.476 10.556 1.00 96.62 116 LYS A N 1
ATOM 899 C CA . LYS A 1 116 ? -13.798 11.802 11.157 1.00 96.62 116 LYS A CA 1
ATOM 900 C C . LYS A 1 116 ? -13.123 12.780 10.196 1.00 96.62 116 LYS A C 1
ATOM 902 O O . LYS A 1 116 ? -13.334 13.980 10.316 1.00 96.62 116 LYS A O 1
ATOM 907 N N . LEU A 1 117 ? -12.319 12.266 9.269 1.00 95.00 117 LEU A N 1
ATOM 908 C CA . LEU A 1 117 ? -11.646 13.047 8.231 1.00 95.00 117 LEU A CA 1
ATOM 909 C C . LEU A 1 117 ? -12.537 13.312 7.003 1.00 95.00 117 LEU A C 1
ATOM 911 O O . LEU A 1 117 ? -12.082 13.956 6.063 1.00 95.00 117 LEU A O 1
ATOM 915 N N . GLY A 1 118 ? -13.789 12.838 6.999 1.00 96.00 118 GLY A N 1
ATOM 916 C CA . GLY A 1 118 ? -14.751 13.102 5.927 1.00 96.00 118 GLY A CA 1
ATOM 917 C C . GLY A 1 118 ? -14.558 12.256 4.666 1.00 96.00 118 GLY A C 1
ATOM 918 O O . GLY A 1 118 ? -15.044 12.643 3.608 1.00 96.00 118 GLY A O 1
ATOM 919 N N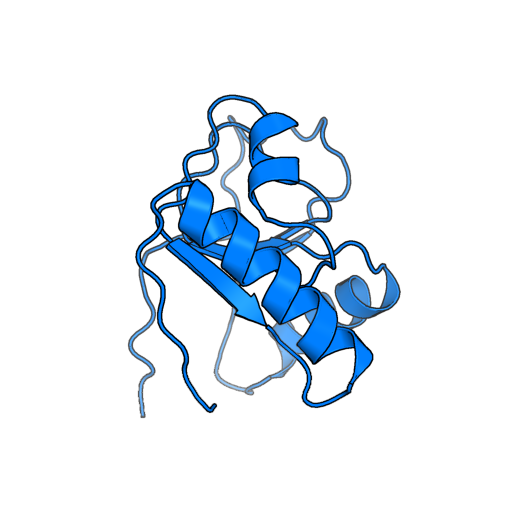 . TYR A 1 119 ? -13.861 11.119 4.755 1.00 95.50 119 TYR A N 1
ATOM 920 C CA . TYR A 1 119 ? -13.744 10.193 3.626 1.00 95.50 119 TYR A CA 1
ATOM 921 C C . TYR A 1 119 ? -15.097 9.552 3.298 1.00 95.50 119 TYR A C 1
ATOM 923 O O . TYR A 1 119 ? -15.867 9.198 4.193 1.00 95.50 119 TYR A O 1
ATOM 931 N N . GLU A 1 120 ? -15.341 9.316 2.010 1.00 96.38 120 GLU A N 1
ATOM 932 C CA . GLU A 1 120 ? -16.390 8.401 1.566 1.00 96.38 120 GLU A CA 1
ATOM 933 C C . GLU A 1 120 ? -15.939 6.958 1.814 1.00 96.38 120 GLU A C 1
ATOM 935 O O . GLU A 1 120 ? -14.896 6.523 1.321 1.00 96.38 120 GLU A O 1
ATOM 940 N N . LEU A 1 121 ? -16.709 6.216 2.610 1.00 95.38 121 LEU A N 1
ATOM 941 C CA . LEU A 1 121 ? -16.344 4.873 3.058 1.00 95.38 121 LEU A CA 1
ATOM 942 C C . LEU A 1 121 ? -17.219 3.824 2.382 1.00 95.38 121 LEU A C 1
ATOM 944 O O . LEU A 1 121 ? -18.437 3.963 2.290 1.00 95.38 121 LEU A O 1
ATOM 948 N N . SER A 1 122 ? -16.592 2.749 1.918 1.00 95.06 122 SER A N 1
ATOM 949 C CA . SER A 1 122 ? -17.262 1.595 1.320 1.00 95.06 122 SER A CA 1
ATOM 950 C C . SER A 1 122 ? -16.546 0.318 1.738 1.00 95.06 122 SER A C 1
ATOM 952 O O . SER A 1 122 ? -15.329 0.315 1.909 1.00 95.06 122 SER A O 1
ATOM 954 N N . HIS A 1 123 ? -17.310 -0.761 1.911 1.00 92.06 123 HIS A N 1
ATOM 955 C CA . HIS A 1 123 ? -16.797 -2.081 2.276 1.00 92.06 123 HIS A CA 1
ATOM 956 C C . HIS A 1 123 ? -17.126 -3.084 1.175 1.00 92.06 123 HIS A C 1
ATOM 958 O O . HIS A 1 123 ? -18.266 -3.140 0.713 1.00 92.06 123 HIS A O 1
ATOM 964 N N . PHE A 1 124 ? -16.141 -3.893 0.792 1.00 91.44 124 PHE A N 1
ATOM 965 C CA . PHE A 1 124 ? -16.286 -4.946 -0.207 1.00 91.44 124 PHE A CA 1
ATOM 966 C C . PHE A 1 124 ? -15.794 -6.268 0.379 1.00 91.44 124 PHE A C 1
ATOM 968 O O . PHE A 1 124 ? -14.757 -6.309 1.036 1.00 91.44 124 PHE A O 1
ATOM 975 N N . ASN A 1 125 ? -16.535 -7.345 0.123 1.00 87.25 125 ASN A N 1
ATOM 976 C CA . ASN A 1 125 ? -16.052 -8.702 0.359 1.00 87.25 125 ASN A CA 1
ATOM 977 C C . ASN A 1 125 ? -15.413 -9.182 -0.946 1.00 87.25 125 ASN A C 1
ATOM 979 O O . ASN A 1 125 ? -16.087 -9.172 -1.979 1.00 87.25 125 ASN A O 1
ATOM 983 N N . VAL A 1 126 ? -14.128 -9.532 -0.893 1.00 78.62 126 VAL A N 1
ATOM 984 C CA . VAL A 1 126 ? -13.307 -9.924 -2.048 1.00 78.62 126 VAL A CA 1
ATOM 985 C C . VAL A 1 126 ? -12.797 -11.342 -1.851 1.00 78.62 126 VAL A C 1
ATOM 987 O O . VAL A 1 126 ? -12.474 -11.673 -0.688 1.00 78.62 126 VAL A O 1
#